Protein AF-A0A6G2PX23-F1 (afdb_monomer_lite)

pLDDT: mean 72.68, std 7.85, range [54.78, 84.62]

Sequence (68 aa):
MAALAFTTLEKLVEALGEAQPWAATSLGPLAEGVADQDVAVLLDPRLAPGEPNWRPEDLAAYAQEVRR

Secondary structure (DSSP, 8-state):
-EEEE-SSHHHHHHHH-S--------HHHHHHHHHTTTPEEEES--PPTTSTT--HHHHHHHHHHHT-

Foldseek 3Di:
DEAEDEPDPVLVCVQQNDDDDPDDDDPVVVVVVCVVVVYHYDYSDDDDAPDPPDHPVNSVVRRVVVVD

Radius of gyration: 13.17 Å; chains: 1; bounding box: 30×28×28 Å

Structure (mmCIF, N/CA/C/O backbone):
data_AF-A0A6G2PX23-F1
#
_entry.id   AF-A0A6G2PX23-F1
#
loop_
_atom_site.group_PDB
_atom_site.id
_atom_site.type_symbol
_atom_site.label_atom_id
_atom_site.label_alt_id
_atom_site.label_comp_id
_atom_site.label_asym_id
_atom_site.label_entity_id
_atom_site.label_seq_id
_atom_site.pdbx_PDB_ins_code
_atom_site.Cartn_x
_atom_site.Cartn_y
_atom_site.Cartn_z
_atom_site.occupancy
_atom_site.B_iso_or_equiv
_atom_site.auth_seq_id
_atom_site.auth_comp_id
_atom_site.auth_asym_id
_atom_site.auth_atom_id
_atom_site.pdbx_PDB_model_num
ATOM 1 N N . MET A 1 1 ? -10.780 -6.812 -2.748 1.00 62.09 1 MET A N 1
ATOM 2 C CA . MET A 1 1 ? -9.802 -5.757 -3.124 1.00 62.09 1 MET A CA 1
ATOM 3 C C . MET A 1 1 ? -8.753 -5.675 -2.015 1.00 62.09 1 MET A C 1
ATOM 5 O O . MET A 1 1 ? -9.070 -6.104 -0.913 1.00 62.09 1 MET A O 1
ATOM 9 N N . ALA A 1 2 ? -7.520 -5.226 -2.271 1.00 63.53 2 ALA A N 1
ATOM 10 C CA . ALA A 1 2 ? -6.471 -5.191 -1.243 1.00 63.53 2 ALA A CA 1
ATOM 11 C C . ALA A 1 2 ? -5.900 -3.781 -1.057 1.00 63.53 2 ALA A C 1
ATOM 13 O O . ALA A 1 2 ? -5.600 -3.104 -2.038 1.00 63.53 2 ALA A O 1
ATO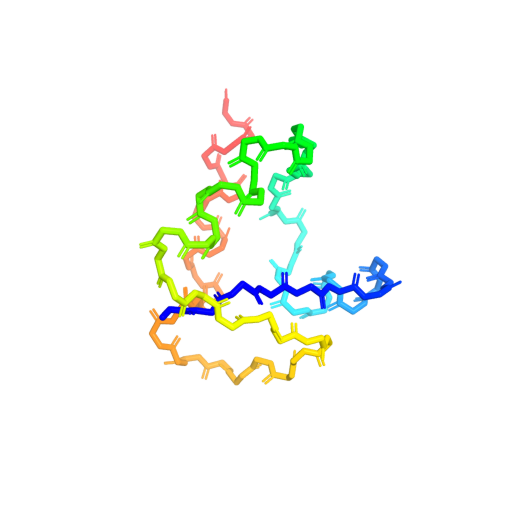M 14 N N . ALA A 1 3 ? -5.735 -3.368 0.199 1.00 74.25 3 ALA A N 1
ATOM 15 C CA . ALA A 1 3 ? -4.982 -2.176 0.566 1.00 74.25 3 ALA A CA 1
ATOM 16 C C . ALA A 1 3 ? -3.526 -2.575 0.824 1.00 74.25 3 ALA A C 1
ATOM 18 O O . ALA A 1 3 ? -3.262 -3.571 1.500 1.00 74.25 3 ALA A O 1
ATOM 19 N N . LEU A 1 4 ? -2.580 -1.812 0.283 1.00 77.94 4 LEU A N 1
ATOM 20 C CA . LEU A 1 4 ? -1.153 -2.058 0.477 1.00 77.94 4 LEU A CA 1
ATOM 21 C C . LEU A 1 4 ? -0.642 -1.127 1.573 1.00 77.94 4 LEU A C 1
ATOM 23 O O . LEU A 1 4 ? -0.881 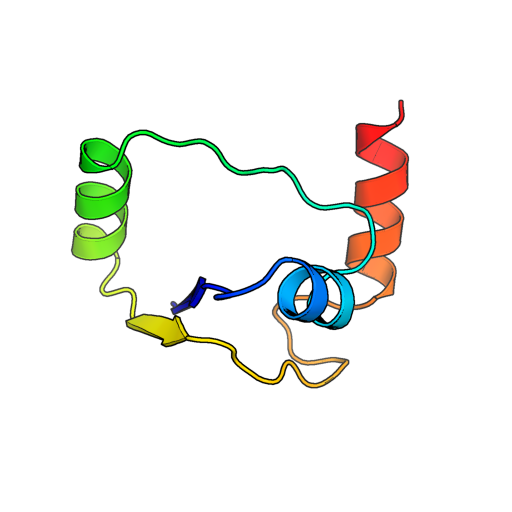0.079 1.522 1.00 77.94 4 LEU A O 1
ATOM 27 N N . ALA A 1 5 ? 0.062 -1.682 2.551 1.00 79.31 5 ALA A N 1
ATOM 28 C CA . ALA A 1 5 ? 0.676 -0.920 3.625 1.00 79.31 5 ALA A CA 1
ATOM 29 C C . ALA A 1 5 ? 2.174 -1.217 3.669 1.00 79.31 5 ALA A C 1
ATOM 31 O O . ALA A 1 5 ? 2.583 -2.375 3.737 1.00 79.31 5 ALA A O 1
ATOM 32 N N . PHE A 1 6 ? 2.986 -0.162 3.653 1.00 81.50 6 PHE A N 1
ATOM 33 C CA . PHE A 1 6 ? 4.439 -0.258 3.730 1.00 81.50 6 PHE A CA 1
ATOM 34 C C . PHE A 1 6 ? 4.915 0.250 5.085 1.00 81.50 6 PHE A C 1
ATOM 36 O O . PHE A 1 6 ? 4.509 1.317 5.541 1.00 81.50 6 PHE A O 1
ATOM 43 N N . THR A 1 7 ? 5.775 -0.525 5.735 1.00 82.94 7 THR A N 1
ATOM 44 C CA . THR A 1 7 ? 6.290 -0.209 7.074 1.00 82.94 7 THR A CA 1
ATOM 45 C C . THR A 1 7 ? 7.452 0.779 7.050 1.00 82.94 7 THR A C 1
ATOM 47 O O . THR A 1 7 ? 7.777 1.353 8.089 1.00 82.94 7 THR A O 1
ATOM 50 N N . THR A 1 8 ? 8.075 0.997 5.884 1.00 84.19 8 THR A N 1
ATOM 51 C CA . THR A 1 8 ? 9.160 1.970 5.695 1.00 84.19 8 THR A CA 1
ATOM 52 C C . THR A 1 8 ? 9.016 2.731 4.378 1.00 84.19 8 THR A C 1
ATOM 54 O O . THR A 1 8 ? 8.368 2.261 3.438 1.00 84.19 8 THR A O 1
ATOM 57 N N . LEU A 1 9 ? 9.649 3.907 4.307 1.00 80.56 9 LEU A N 1
ATOM 58 C CA . LEU A 1 9 ? 9.668 4.737 3.103 1.00 80.56 9 LEU A CA 1
ATOM 59 C C . LEU A 1 9 ? 10.424 4.050 1.960 1.00 80.56 9 LEU A C 1
ATOM 61 O O . LEU A 1 9 ? 9.991 4.115 0.818 1.00 80.56 9 LEU A O 1
ATOM 65 N N . GLU A 1 10 ? 11.518 3.352 2.259 1.00 84.62 10 GLU A N 1
ATOM 66 C CA . GLU A 1 10 ? 12.342 2.662 1.264 1.00 84.62 10 GLU A CA 1
ATOM 67 C C . GLU A 1 10 ? 11.546 1.575 0.540 1.00 84.62 10 GLU A C 1
ATOM 69 O O . GLU A 1 10 ? 11.564 1.529 -0.686 1.00 84.62 10 GLU A O 1
ATOM 74 N N . LYS A 1 11 ? 10.787 0.753 1.280 1.00 82.31 11 LYS A N 1
ATOM 75 C CA . LYS A 1 11 ? 9.932 -0.294 0.697 1.00 82.31 11 LYS A CA 1
ATOM 76 C C . LYS A 1 11 ? 8.826 0.292 -0.175 1.00 82.31 11 LYS A C 1
ATOM 78 O O . LYS A 1 11 ? 8.483 -0.279 -1.204 1.00 82.31 11 LYS A O 1
ATOM 83 N N . LEU A 1 12 ? 8.274 1.431 0.243 1.00 79.06 12 LEU A N 1
ATOM 84 C CA . LEU A 1 12 ? 7.268 2.152 -0.526 1.00 79.06 12 LEU A CA 1
ATOM 85 C C . LEU A 1 12 ? 7.856 2.680 -1.839 1.00 79.06 12 LEU A C 1
ATOM 87 O O . LEU A 1 12 ? 7.271 2.455 -2.893 1.00 79.06 12 LEU A O 1
ATOM 91 N N . VAL A 1 13 ? 9.011 3.350 -1.786 1.00 79.12 13 VAL A N 1
ATOM 92 C CA . VAL A 1 13 ? 9.683 3.913 -2.970 1.00 79.12 13 VAL A CA 1
ATOM 93 C C . VAL A 1 13 ? 10.151 2.808 -3.918 1.00 79.12 13 VAL A C 1
ATOM 95 O O . VAL A 1 13 ? 10.006 2.948 -5.129 1.00 79.12 13 VAL A O 1
ATOM 98 N N . GLU A 1 14 ? 10.657 1.691 -3.392 1.00 80.69 14 GLU A N 1
ATOM 99 C CA . GLU A 1 14 ? 11.027 0.514 -4.188 1.00 80.69 14 GLU A CA 1
ATOM 100 C C . GLU A 1 14 ? 9.816 -0.077 -4.924 1.00 80.69 14 GLU A C 1
ATOM 102 O O . GLU A 1 14 ? 9.919 -0.438 -6.095 1.00 80.69 14 GLU A O 1
ATOM 107 N N . ALA A 1 15 ? 8.661 -0.151 -4.256 1.00 77.50 15 ALA A N 1
ATOM 108 C CA . ALA A 1 15 ? 7.456 -0.749 -4.819 1.00 77.50 15 ALA A CA 1
ATOM 109 C C . ALA A 1 15 ? 6.675 0.184 -5.763 1.00 77.50 15 ALA A C 1
ATOM 111 O O . ALA A 1 15 ? 6.070 -0.301 -6.718 1.00 77.50 15 ALA A O 1
ATOM 112 N N . LEU A 1 16 ? 6.647 1.496 -5.493 1.00 74.56 16 LEU A N 1
ATOM 113 C CA . LEU A 1 16 ? 5.737 2.457 -6.142 1.00 74.56 16 LEU A CA 1
ATOM 114 C C . LEU A 1 16 ? 6.441 3.624 -6.858 1.00 74.56 16 LEU A C 1
ATOM 116 O O . LEU A 1 16 ? 5.777 4.443 -7.493 1.00 74.56 16 LEU A O 1
ATOM 120 N N . GLY A 1 17 ? 7.768 3.716 -6.784 1.00 74.31 17 GLY A N 1
ATOM 121 C CA . GLY A 1 17 ? 8.535 4.802 -7.389 1.00 74.31 17 GLY A CA 1
ATOM 122 C C . GLY A 1 17 ? 8.377 6.153 -6.679 1.00 74.31 17 GLY A C 1
ATOM 123 O O . GLY A 1 17 ? 7.828 6.270 -5.586 1.00 74.31 17 GLY A O 1
ATOM 124 N N . GLU A 1 18 ? 8.904 7.202 -7.309 1.00 68.38 18 GLU A N 1
ATOM 125 C CA . GLU A 1 18 ? 9.083 8.534 -6.704 1.00 68.38 18 GLU A CA 1
ATOM 126 C C . GLU A 1 18 ? 7.795 9.368 -6.613 1.00 68.38 18 GLU A C 1
ATOM 128 O O . GLU A 1 18 ? 7.782 10.434 -5.999 1.00 68.38 18 GLU A O 1
ATOM 133 N N . ALA A 1 19 ? 6.719 8.923 -7.261 1.00 61.38 19 ALA A N 1
ATOM 134 C CA . ALA A 1 19 ? 5.506 9.704 -7.420 1.00 61.3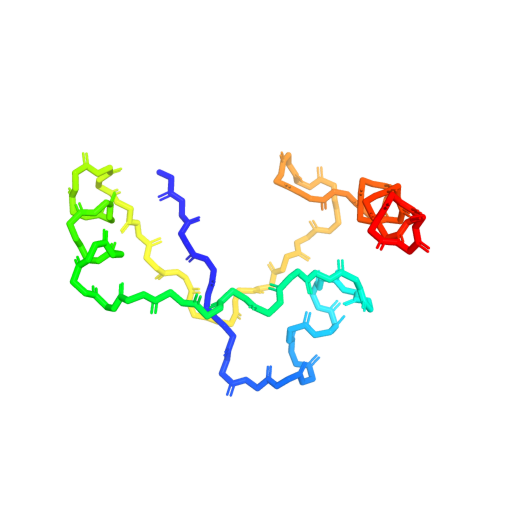8 19 ALA A CA 1
ATOM 135 C C . ALA A 1 19 ? 4.281 8.907 -6.995 1.00 61.38 19 ALA A C 1
ATOM 137 O O . ALA A 1 19 ? 3.681 8.207 -7.801 1.00 61.38 19 ALA A O 1
ATOM 138 N N . GLN A 1 20 ? 3.890 9.074 -5.738 1.00 66.25 20 GLN A N 1
ATOM 139 C CA . GLN A 1 20 ? 2.581 8.689 -5.224 1.00 66.25 20 GLN A CA 1
ATOM 140 C C . GLN A 1 20 ? 2.150 9.670 -4.131 1.00 66.25 20 GLN A C 1
ATOM 142 O O . GLN A 1 20 ? 3.007 10.239 -3.446 1.00 66.25 20 GLN A O 1
ATOM 147 N N . PRO A 1 21 ? 0.836 9.924 -3.987 1.00 57.25 21 PRO A N 1
ATOM 148 C CA . PRO A 1 21 ? 0.353 10.904 -3.038 1.00 57.25 21 PRO A CA 1
ATOM 149 C C . PRO A 1 21 ? 0.589 10.346 -1.641 1.00 57.25 21 PRO A C 1
ATOM 151 O O . PRO A 1 21 ? 0.171 9.233 -1.321 1.00 57.25 21 PRO A O 1
ATOM 154 N N . TRP A 1 22 ? 1.253 11.123 -0.795 1.00 60.19 22 TRP A N 1
ATOM 155 C CA . TRP A 1 22 ? 1.289 10.874 0.637 1.00 60.19 22 TRP A CA 1
ATOM 156 C C . TRP A 1 22 ? -0.150 10.952 1.152 1.00 60.19 22 TRP A C 1
ATOM 158 O O . TRP A 1 22 ? -0.646 12.030 1.476 1.00 60.19 22 TRP A O 1
ATOM 168 N N . ALA A 1 23 ? -0.869 9.830 1.120 1.00 59.03 23 ALA A N 1
ATOM 169 C CA . ALA A 1 23 ? -2.273 9.784 1.478 1.00 59.03 23 ALA A CA 1
ATOM 170 C C . ALA A 1 23 ? -2.397 9.951 2.995 1.00 59.03 23 ALA A C 1
ATOM 172 O O . ALA A 1 23 ? -2.423 8.989 3.759 1.00 59.03 23 ALA A O 1
ATOM 173 N N . ALA A 1 24 ? -2.452 11.203 3.437 1.00 54.78 24 ALA A N 1
ATOM 174 C CA . ALA A 1 24 ? -2.911 11.554 4.764 1.00 54.78 24 ALA A CA 1
ATOM 175 C C . ALA A 1 24 ? -4.443 11.548 4.736 1.00 54.78 24 ALA A C 1
ATOM 177 O O . ALA A 1 24 ? -5.065 12.380 4.080 1.00 54.78 24 ALA A O 1
ATOM 178 N N . THR A 1 25 ? -5.056 10.595 5.432 1.00 64.12 25 THR A N 1
ATOM 179 C CA . THR A 1 25 ? -6.513 10.496 5.560 1.00 64.12 25 THR A CA 1
ATOM 180 C C . THR A 1 25 ? -6.910 10.276 7.015 1.00 64.12 25 THR A C 1
ATOM 182 O O . THR A 1 25 ? -6.106 9.833 7.839 1.00 64.12 25 THR A O 1
ATOM 185 N N . SER A 1 26 ? -8.151 10.613 7.358 1.00 66.69 26 SER A N 1
ATOM 186 C CA . SER A 1 26 ? -8.698 10.350 8.686 1.00 66.69 26 SER A CA 1
ATOM 187 C C . SER A 1 26 ? -8.955 8.851 8.875 1.00 66.69 26 SER A C 1
ATOM 189 O O . SER A 1 26 ? -9.575 8.208 8.030 1.00 66.69 26 SER A O 1
ATOM 191 N N . LEU A 1 27 ? -8.522 8.305 10.018 1.00 70.44 27 LEU A N 1
ATOM 192 C CA . LEU A 1 27 ? -8.637 6.874 10.337 1.00 70.44 27 LEU A CA 1
ATOM 193 C C . LEU A 1 27 ? -10.084 6.360 10.334 1.00 70.44 27 LEU A C 1
ATOM 195 O O . LEU A 1 27 ? -10.310 5.245 9.886 1.00 70.44 27 LEU A O 1
ATOM 199 N N . GLY A 1 28 ? -11.052 7.157 10.804 1.00 76.12 28 GLY A N 1
ATOM 200 C CA . GLY A 1 28 ? -12.470 6.766 10.858 1.00 76.12 28 GLY A CA 1
ATOM 201 C C . GLY A 1 28 ? -13.067 6.490 9.471 1.00 76.12 28 GLY A C 1
ATOM 202 O O . GLY A 1 28 ? -13.417 5.346 9.196 1.00 76.12 28 GLY A O 1
ATOM 203 N N . PRO A 1 29 ? -13.092 7.482 8.561 1.00 75.75 29 PRO A N 1
ATOM 204 C CA . PRO A 1 29 ? -13.561 7.288 7.187 1.00 75.75 29 PRO A CA 1
ATOM 205 C C . PRO A 1 29 ? -12.794 6.207 6.414 1.00 75.75 29 PRO A C 1
ATOM 207 O O . PRO A 1 29 ? -13.381 5.491 5.607 1.00 75.75 29 PRO A O 1
ATOM 210 N N . LEU A 1 30 ? -11.486 6.061 6.667 1.00 75.25 30 LEU A N 1
ATOM 211 C CA . LEU A 1 30 ? -10.702 4.974 6.081 1.00 75.25 30 LEU A CA 1
ATOM 212 C C . LEU A 1 30 ? -11.167 3.604 6.595 1.00 75.25 30 LEU A C 1
ATOM 214 O O . LEU A 1 30 ? -11.333 2.686 5.799 1.00 75.25 30 LEU A O 1
ATOM 218 N N . ALA A 1 31 ? -11.382 3.461 7.905 1.00 74.12 31 ALA A N 1
ATOM 219 C CA . ALA A 1 31 ? -11.834 2.212 8.510 1.00 74.12 31 ALA A CA 1
ATO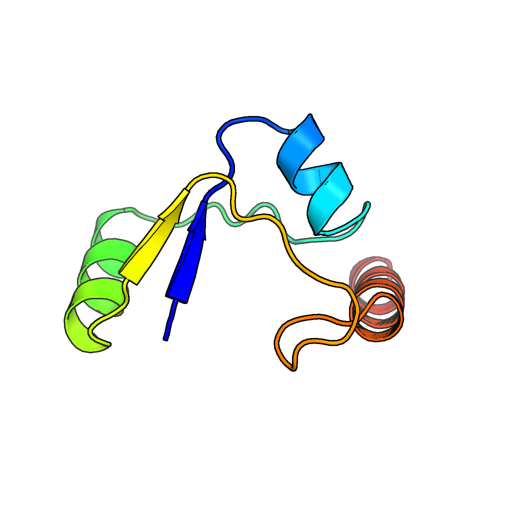M 220 C C . ALA A 1 31 ? -13.240 1.818 8.035 1.00 74.12 31 ALA A C 1
ATOM 222 O O . ALA A 1 31 ? -13.460 0.651 7.726 1.00 74.12 31 ALA A O 1
ATOM 223 N N . GLU A 1 32 ? -14.156 2.783 7.915 1.00 78.94 32 GLU A N 1
ATOM 224 C CA . GLU A 1 32 ? -15.498 2.572 7.354 1.00 78.94 32 GLU A CA 1
ATOM 225 C C . GLU A 1 32 ? -15.416 2.119 5.888 1.00 78.94 32 GLU A C 1
ATOM 227 O O . GLU A 1 32 ? -15.950 1.070 5.534 1.00 78.94 32 GLU A O 1
ATOM 232 N N . GLY A 1 33 ? -14.647 2.826 5.050 1.00 77.50 33 GLY A N 1
ATOM 233 C CA . GLY A 1 33 ? -14.487 2.471 3.636 1.00 77.50 33 GLY A CA 1
ATOM 234 C C . GLY A 1 33 ? -13.779 1.131 3.388 1.00 77.50 33 GLY A C 1
ATOM 235 O O . GLY A 1 33 ? -14.054 0.474 2.384 1.00 77.50 33 GLY A O 1
ATOM 236 N N . VAL A 1 34 ? -12.875 0.713 4.281 1.00 75.19 34 VAL A N 1
ATOM 237 C CA . VAL A 1 34 ? -12.219 -0.609 4.247 1.00 75.19 34 VAL A CA 1
ATOM 238 C C . VAL A 1 34 ? -13.187 -1.713 4.677 1.00 75.19 34 VAL A C 1
ATOM 240 O O . VAL A 1 34 ? -13.219 -2.765 4.036 1.00 75.19 34 VAL A O 1
ATOM 243 N N . ALA A 1 35 ? -13.980 -1.471 5.726 1.00 74.00 35 ALA A N 1
ATOM 244 C CA . ALA A 1 35 ? -14.970 -2.421 6.226 1.00 74.00 35 ALA A CA 1
ATOM 245 C C . ALA A 1 35 ? -16.084 -2.684 5.200 1.00 74.00 35 ALA A C 1
ATOM 247 O O . ALA A 1 35 ? -16.436 -3.838 4.968 1.00 74.00 35 ALA A O 1
ATOM 248 N N . ASP A 1 36 ? -16.570 -1.637 4.528 1.00 79.94 36 ASP A N 1
ATOM 249 C CA . ASP A 1 36 ? -17.632 -1.741 3.518 1.00 79.94 36 ASP A CA 1
ATOM 250 C C . ASP A 1 36 ? -17.208 -2.513 2.258 1.00 79.94 36 ASP A C 1
ATOM 252 O O . ASP A 1 36 ? -18.054 -3.021 1.521 1.00 79.94 36 ASP A O 1
ATOM 256 N N . GLN A 1 37 ? -15.903 -2.609 1.989 1.00 75.81 37 GLN A N 1
ATOM 257 C CA . GLN A 1 37 ? -15.368 -3.204 0.760 1.00 75.81 37 GLN A CA 1
ATOM 258 C C . GLN A 1 37 ? -14.722 -4.585 0.953 1.00 75.81 37 GLN A C 1
ATOM 260 O O . GLN A 1 37 ? -14.120 -5.103 0.006 1.00 75.81 37 GLN A O 1
ATOM 265 N N . ASP A 1 38 ? -14.830 -5.170 2.154 1.00 73.94 38 ASP A N 1
ATOM 266 C CA . ASP A 1 38 ? -14.188 -6.440 2.537 1.00 73.94 38 ASP A CA 1
ATOM 267 C C . ASP A 1 38 ? -12.707 -6.482 2.104 1.00 73.94 38 ASP A C 1
ATOM 269 O O . ASP A 1 38 ? -12.220 -7.388 1.418 1.00 73.94 38 ASP A O 1
ATOM 273 N N . VAL A 1 39 ? -11.997 -5.388 2.398 1.00 73.25 39 VAL A N 1
ATOM 274 C CA . VAL A 1 39 ? -10.630 -5.171 1.921 1.00 73.25 39 VAL A CA 1
ATOM 275 C C . VAL A 1 39 ? -9.631 -5.815 2.872 1.00 73.25 39 VAL A C 1
ATOM 277 O O . VAL A 1 39 ? -9.564 -5.482 4.053 1.00 73.25 39 VAL A O 1
ATOM 280 N N . ALA A 1 40 ? -8.775 -6.681 2.331 1.00 74.56 40 ALA A N 1
ATOM 281 C CA . ALA A 1 40 ? -7.627 -7.209 3.057 1.00 74.56 40 ALA A CA 1
ATOM 282 C C . ALA A 1 40 ? -6.449 -6.222 2.997 1.00 74.56 40 ALA A C 1
ATOM 284 O O . ALA A 1 40 ? -6.127 -5.694 1.930 1.00 74.56 40 ALA A O 1
ATOM 285 N N . VAL A 1 41 ? -5.772 -6.000 4.127 1.00 75.00 41 VAL A N 1
ATOM 286 C CA . VAL A 1 41 ? -4.524 -5.223 4.167 1.00 75.00 41 VAL A CA 1
ATOM 287 C C . VAL A 1 41 ? -3.337 -6.163 3.970 1.00 75.00 41 VAL A C 1
ATOM 289 O O . VAL A 1 41 ? -3.143 -7.096 4.748 1.00 75.00 41 VAL A O 1
ATOM 292 N N . LEU A 1 42 ? -2.524 -5.902 2.947 1.00 78.56 42 LEU A N 1
ATOM 293 C CA . LEU A 1 42 ? -1.258 -6.590 2.709 1.00 78.56 42 LEU A CA 1
ATOM 294 C C . LEU A 1 42 ? -0.108 -5.722 3.226 1.00 78.56 42 LEU A C 1
ATOM 296 O O . LEU A 1 42 ? 0.083 -4.597 2.761 1.00 78.56 42 LEU A O 1
ATOM 300 N N . LEU A 1 43 ? 0.652 -6.251 4.186 1.00 78.81 43 LEU A N 1
ATOM 301 C CA . LEU A 1 43 ? 1.819 -5.587 4.772 1.00 78.81 43 LEU A CA 1
ATOM 302 C C . LEU A 1 43 ? 3.093 -5.936 3.998 1.00 78.81 43 LEU A C 1
ATOM 304 O O . LEU A 1 43 ? 3.396 -7.113 3.814 1.00 78.81 43 LEU A O 1
ATOM 308 N N . ASP A 1 44 ? 3.832 -4.907 3.577 1.00 83.50 44 ASP A N 1
ATOM 309 C CA . ASP A 1 44 ? 5.064 -4.984 2.779 1.00 83.50 44 ASP A CA 1
ATOM 310 C C . ASP A 1 44 ? 5.006 -6.003 1.618 1.00 83.50 44 ASP A C 1
ATOM 312 O O . ASP A 1 44 ? 5.892 -6.859 1.489 1.00 83.50 44 ASP A O 1
ATOM 316 N N . PRO A 1 45 ? 3.962 -5.966 0.769 1.00 79.31 45 PRO A N 1
ATOM 317 C CA . PRO A 1 45 ? 3.829 -6.928 -0.310 1.00 79.31 45 PRO A CA 1
ATOM 318 C C . PRO A 1 45 ? 4.931 -6.716 -1.351 1.00 79.31 45 PRO A C 1
ATOM 320 O O . PRO A 1 45 ? 5.256 -5.589 -1.722 1.00 79.31 45 PRO A O 1
ATOM 323 N N . ARG A 1 46 ? 5.472 -7.817 -1.880 1.00 77.62 46 ARG A N 1
ATOM 324 C CA . ARG A 1 46 ? 6.325 -7.762 -3.073 1.00 77.62 46 ARG A CA 1
ATOM 325 C C . ARG A 1 46 ? 5.426 -7.631 -4.294 1.00 77.62 46 ARG A C 1
ATOM 327 O O . ARG A 1 46 ? 4.702 -8.569 -4.616 1.00 77.62 46 ARG A O 1
ATOM 334 N N . LEU A 1 47 ? 5.469 -6.481 -4.956 1.00 72.88 47 LEU A N 1
ATOM 335 C CA . LEU A 1 47 ? 4.704 -6.246 -6.176 1.00 72.88 47 LEU A CA 1
ATOM 336 C C . LEU A 1 47 ? 5.500 -6.755 -7.379 1.00 72.88 47 LEU A C 1
ATOM 338 O O . LEU A 1 47 ? 6.612 -6.299 -7.636 1.00 72.88 47 LEU A O 1
ATOM 342 N N . ALA A 1 48 ? 4.945 -7.728 -8.101 1.00 66.19 48 ALA A N 1
ATOM 343 C CA . ALA A 1 48 ? 5.527 -8.171 -9.358 1.00 66.19 48 ALA A CA 1
ATOM 344 C C . ALA A 1 48 ? 5.243 -7.124 -10.453 1.00 66.19 48 ALA A C 1
ATOM 346 O O . ALA A 1 48 ? 4.093 -6.691 -10.590 1.00 66.19 48 ALA A O 1
ATOM 347 N N . PRO A 1 49 ? 6.241 -6.731 -11.264 1.00 59.69 49 PRO A N 1
ATOM 348 C CA . PRO A 1 49 ? 6.003 -5.871 -12.415 1.00 59.69 49 PRO A CA 1
ATOM 349 C C . PRO A 1 49 ? 4.984 -6.517 -13.365 1.00 59.69 49 PRO A C 1
ATOM 351 O O . PRO A 1 49 ? 5.178 -7.653 -13.797 1.00 59.69 49 PRO A O 1
ATOM 354 N N . GLY A 1 50 ? 3.910 -5.799 -13.707 1.00 55.66 50 GLY A N 1
ATOM 355 C CA . GLY A 1 50 ? 2.946 -6.231 -14.727 1.00 55.66 50 GLY A CA 1
ATOM 356 C C . GLY A 1 50 ? 1.675 -6.917 -14.222 1.00 55.66 50 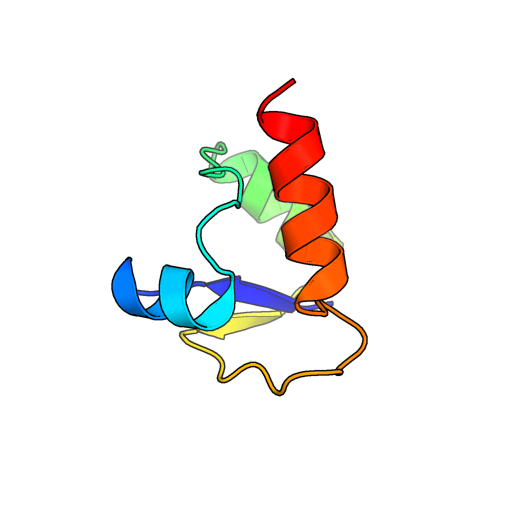GLY A C 1
ATOM 357 O O . GLY A 1 50 ? 0.810 -7.220 -15.043 1.00 55.66 50 GLY A O 1
ATOM 358 N N . GLU A 1 51 ? 1.503 -7.120 -12.911 1.00 59.06 51 GLU A N 1
ATOM 359 C CA . GLU A 1 51 ? 0.166 -7.421 -12.390 1.00 59.06 51 GLU A CA 1
ATOM 360 C C . GLU A 1 51 ? -0.761 -6.200 -12.540 1.00 59.06 51 GLU A C 1
ATOM 362 O O . GLU A 1 51 ? -0.295 -5.062 -12.423 1.00 59.06 51 GLU A O 1
ATOM 367 N N . PRO A 1 52 ? -2.071 -6.407 -12.790 1.00 56.66 52 PRO A N 1
ATOM 368 C CA . PRO A 1 52 ? -3.029 -5.374 -13.210 1.00 56.66 52 PRO A CA 1
ATOM 369 C C . PRO A 1 52 ? -3.291 -4.242 -12.205 1.00 56.66 52 PRO A C 1
ATOM 371 O O . PRO A 1 52 ? -4.202 -3.448 -12.413 1.00 56.66 52 PRO A O 1
ATOM 374 N N . ASN A 1 53 ? -2.515 -4.146 -11.131 1.00 58.75 53 ASN A N 1
ATOM 375 C CA . ASN A 1 53 ? -2.674 -3.090 -10.152 1.00 58.75 53 ASN A CA 1
ATOM 376 C C . ASN A 1 53 ? -1.804 -1.866 -10.470 1.00 58.75 53 ASN A C 1
ATOM 378 O O . ASN A 1 53 ? -2.323 -0.767 -10.326 1.00 58.75 53 ASN A O 1
ATOM 382 N N . TRP A 1 54 ? -0.545 -2.003 -10.921 1.00 65.44 54 TRP A N 1
ATOM 383 C CA . TRP A 1 54 ? 0.351 -0.844 -11.125 1.00 65.44 54 TRP A CA 1
ATOM 384 C C . TRP A 1 54 ? 1.533 -1.200 -12.040 1.00 65.44 54 TRP A C 1
ATOM 386 O O . TRP A 1 54 ? 2.458 -1.891 -11.606 1.00 65.44 54 TRP A O 1
ATOM 396 N N . ARG A 1 55 ? 1.549 -0.741 -13.299 1.00 71.12 55 ARG A N 1
ATOM 397 C CA . ARG A 1 55 ? 2.756 -0.861 -14.135 1.00 71.12 55 ARG A CA 1
ATOM 398 C C . ARG A 1 55 ? 3.660 0.361 -13.955 1.00 71.12 55 ARG A C 1
ATOM 400 O O . ARG A 1 55 ? 3.150 1.456 -13.705 1.00 71.12 55 ARG A O 1
ATOM 407 N N . PRO A 1 56 ? 4.987 0.218 -14.133 1.00 71.31 56 PRO A N 1
ATOM 408 C CA . PRO A 1 56 ? 5.914 1.348 -14.068 1.00 71.31 56 PRO A CA 1
ATOM 409 C C . PRO A 1 56 ? 5.519 2.521 -14.977 1.00 71.31 56 PRO A C 1
ATOM 411 O O . PRO A 1 56 ? 5.714 3.678 -14.609 1.00 71.31 56 PRO A O 1
ATOM 414 N N . GLU A 1 57 ? 4.921 2.242 -16.139 1.00 76.19 57 GLU A N 1
ATOM 415 C CA . GLU A 1 57 ? 4.473 3.280 -17.074 1.00 76.19 57 GLU A CA 1
ATOM 416 C C . GLU A 1 57 ? 3.276 4.079 -16.536 1.00 76.19 57 GLU A C 1
ATOM 418 O O . GLU A 1 57 ? 3.219 5.294 -16.725 1.00 76.19 57 GLU A O 1
ATOM 423 N N . ASP A 1 58 ? 2.352 3.416 -15.831 1.00 76.88 58 ASP A N 1
ATOM 424 C CA . ASP A 1 58 ? 1.175 4.052 -15.229 1.00 76.88 58 ASP A CA 1
ATOM 425 C C . ASP A 1 58 ? 1.613 5.016 -14.101 1.00 76.88 58 ASP A C 1
ATOM 427 O O . ASP A 1 58 ? 1.121 6.142 -13.998 1.00 76.88 58 ASP A O 1
ATOM 431 N N . LEU A 1 59 ? 2.622 4.621 -13.311 1.00 73.50 59 LEU A N 1
ATOM 432 C CA . LEU A 1 59 ? 3.231 5.458 -12.266 1.00 73.50 59 LEU A CA 1
ATOM 433 C C . LEU A 1 59 ? 3.981 6.661 -12.855 1.00 73.50 59 LEU A C 1
ATOM 435 O O . LEU A 1 59 ? 3.850 7.783 -12.362 1.00 73.50 59 LEU A O 1
ATOM 439 N N . ALA A 1 60 ? 4.743 6.452 -13.931 1.00 77.00 60 ALA A N 1
ATOM 440 C CA . ALA A 1 60 ? 5.454 7.526 -14.617 1.00 77.00 60 ALA A CA 1
ATOM 441 C C . ALA A 1 60 ? 4.494 8.556 -15.238 1.00 77.00 60 ALA A C 1
ATOM 443 O O . ALA A 1 60 ? 4.776 9.756 -15.193 1.00 77.00 60 ALA A O 1
ATOM 444 N N . ALA A 1 61 ? 3.359 8.108 -15.785 1.00 81.19 61 ALA A N 1
ATOM 445 C CA . ALA A 1 61 ? 2.318 8.987 -16.313 1.00 81.19 61 ALA A CA 1
ATOM 446 C C . ALA A 1 61 ? 1.686 9.845 -15.204 1.00 81.19 61 ALA A C 1
ATOM 448 O O . ALA A 1 61 ? 1.637 11.070 -15.330 1.00 81.19 61 ALA A O 1
ATOM 449 N N . TYR A 1 62 ? 1.304 9.229 -14.082 1.00 74.50 62 TYR A N 1
ATOM 450 C CA . TYR A 1 62 ? 0.768 9.945 -12.920 1.00 74.50 62 TYR A CA 1
ATOM 451 C C . TYR A 1 62 ? 1.776 10.954 -12.339 1.00 74.50 62 TYR A C 1
ATOM 453 O O . TYR A 1 62 ? 1.424 12.090 -12.021 1.00 74.50 62 TYR A O 1
ATOM 461 N N . ALA A 1 63 ? 3.062 10.593 -12.276 1.00 75.19 63 ALA A N 1
ATOM 462 C CA . ALA A 1 63 ? 4.131 11.486 -11.829 1.00 75.19 63 ALA A CA 1
ATOM 463 C C . ALA A 1 63 ? 4.218 12.783 -12.640 1.00 75.19 63 ALA A C 1
ATOM 465 O O . ALA A 1 63 ? 4.517 13.846 -12.095 1.00 75.19 63 ALA A O 1
ATOM 466 N N . GLN A 1 64 ? 4.010 12.692 -13.953 1.00 80.31 64 GLN A N 1
ATOM 467 C CA . GLN A 1 64 ? 4.009 13.856 -14.834 1.00 80.31 64 GLN A CA 1
ATOM 468 C C . GLN A 1 64 ? 2.756 14.710 -14.639 1.00 80.31 64 GLN A C 1
ATOM 470 O O . GLN A 1 64 ? 2.852 15.933 -14.704 1.00 80.31 64 GLN A O 1
ATOM 475 N N . GLU A 1 65 ? 1.607 14.080 -14.389 1.00 79.44 65 GLU A N 1
ATOM 476 C CA . GLU A 1 65 ? 0.340 14.766 -14.133 1.00 79.44 65 GLU A CA 1
ATOM 477 C C . GLU A 1 65 ? 0.381 15.584 -12.837 1.00 79.44 65 GLU A C 1
ATOM 479 O O . GLU A 1 65 ? 0.045 16.761 -12.862 1.00 79.44 65 GLU A O 1
ATOM 484 N N . VAL A 1 66 ? 0.873 15.016 -11.731 1.00 70.00 66 VAL A N 1
ATOM 485 C CA . VAL A 1 66 ? 0.917 15.709 -10.425 1.00 70.00 66 VAL A CA 1
ATOM 486 C C . VAL A 1 66 ? 1.928 16.864 -10.388 1.00 70.00 66 VAL A C 1
ATOM 488 O O . VAL A 1 66 ? 1.806 17.769 -9.566 1.00 70.00 66 VAL A 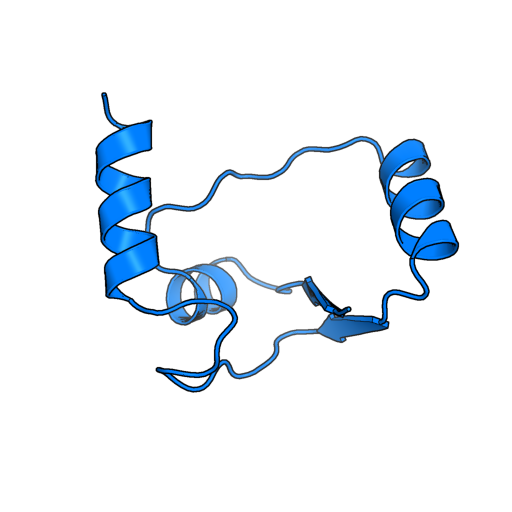O 1
ATOM 491 N N . ARG A 1 67 ? 2.950 16.854 -11.254 1.00 72.75 67 ARG A N 1
ATOM 492 C CA . ARG A 1 67 ? 3.933 17.951 -11.351 1.00 72.75 67 ARG A CA 1
ATOM 493 C C . ARG A 1 67 ? 3.446 19.148 -12.180 1.00 72.75 67 ARG A C 1
ATOM 495 O O . ARG A 1 67 ? 4.150 20.158 -12.199 1.00 72.75 67 ARG A O 1
ATOM 502 N N . ARG A 1 68 ? 2.334 19.018 -12.910 1.00 64.62 68 ARG A N 1
ATOM 503 C CA . ARG A 1 68 ? 1.723 20.104 -13.693 1.00 64.62 68 ARG A CA 1
ATOM 504 C C . ARG A 1 68 ? 0.872 21.012 -12.819 1.00 64.62 68 ARG A C 1
ATOM 506 O O . ARG A 1 68 ? 0.860 22.219 -13.141 1.00 64.62 68 ARG A O 1
#